Protein AF-A0A1J5UFE1-F1 (afdb_monomer)

Structure (mmCIF, N/CA/C/O backbone):
data_AF-A0A1J5UFE1-F1
#
_entry.id   AF-A0A1J5UFE1-F1
#
loop_
_atom_site.group_PDB
_atom_site.id
_atom_site.type_symbol
_atom_site.label_atom_id
_atom_site.label_alt_id
_atom_site.label_comp_id
_atom_site.label_asym_id
_atom_site.label_entity_id
_atom_site.label_seq_id
_atom_site.pdbx_PDB_ins_code
_atom_site.Cartn_x
_atom_site.Cartn_y
_atom_site.Cartn_z
_atom_site.occupancy
_atom_site.B_iso_or_equiv
_atom_site.auth_seq_id
_atom_site.auth_comp_id
_atom_site.auth_asym_id
_atom_site.auth_atom_id
_atom_site.pdbx_PDB_model_num
ATOM 1 N N . MET A 1 1 ? -5.877 1.752 21.483 1.00 62.19 1 MET A N 1
ATOM 2 C CA . MET A 1 1 ? -4.565 1.390 20.877 1.00 62.19 1 MET A CA 1
ATOM 3 C C . MET A 1 1 ? -4.685 0.812 19.468 1.00 62.19 1 MET A C 1
ATOM 5 O O . MET A 1 1 ? -3.948 1.259 18.598 1.00 62.19 1 MET A O 1
ATOM 9 N N . ALA A 1 2 ? -5.604 -0.127 19.209 1.00 80.81 2 ALA A N 1
ATOM 10 C CA . ALA A 1 2 ? -5.754 -0.761 17.892 1.00 80.81 2 ALA A CA 1
ATOM 11 C C . ALA A 1 2 ? -6.004 0.232 16.736 1.00 80.81 2 ALA A C 1
ATOM 13 O O . ALA A 1 2 ? -5.464 0.063 15.644 1.00 80.81 2 ALA A O 1
ATOM 14 N N . LEU A 1 3 ? -6.765 1.301 16.990 1.00 83.00 3 LEU A N 1
ATOM 15 C CA . LEU A 1 3 ? -7.109 2.307 15.983 1.00 83.00 3 LEU A CA 1
ATOM 16 C C . LEU A 1 3 ? -5.898 3.159 15.556 1.00 83.00 3 LEU A C 1
ATOM 18 O O . LEU A 1 3 ? -5.691 3.387 14.367 1.00 83.00 3 LEU A O 1
ATOM 22 N N . LEU A 1 4 ? -5.025 3.538 16.499 1.00 84.06 4 LEU A N 1
ATOM 23 C CA . LEU A 1 4 ? -3.759 4.227 16.200 1.00 84.06 4 LEU A CA 1
ATOM 24 C C . LEU A 1 4 ? -2.814 3.358 15.361 1.00 84.06 4 LEU A C 1
ATOM 26 O O . LEU A 1 4 ? -2.234 3.846 14.395 1.00 84.06 4 LEU A O 1
ATOM 30 N N . ILE A 1 5 ? -2.702 2.069 15.693 1.00 86.38 5 ILE A N 1
ATOM 31 C CA . ILE A 1 5 ? -1.873 1.116 14.939 1.00 86.38 5 ILE A CA 1
ATOM 32 C C . ILE A 1 5 ? -2.400 0.968 13.507 1.00 86.38 5 ILE A C 1
ATOM 34 O O . ILE A 1 5 ? -1.617 1.010 12.561 1.00 86.38 5 ILE A O 1
ATOM 38 N N . ARG A 1 6 ? -3.724 0.874 13.327 1.00 86.19 6 ARG A N 1
ATOM 39 C CA . ARG A 1 6 ? -4.353 0.834 11.996 1.00 86.19 6 ARG A CA 1
ATOM 40 C C . ARG A 1 6 ? -4.101 2.101 11.183 1.00 86.19 6 ARG A C 1
ATOM 42 O O . ARG A 1 6 ? -3.751 1.992 10.008 1.00 86.19 6 ARG A O 1
ATOM 49 N N . LYS A 1 7 ? -4.230 3.286 11.794 1.00 89.62 7 LYS A N 1
ATOM 50 C CA . LYS A 1 7 ? -3.925 4.569 11.133 1.00 89.62 7 LYS A CA 1
ATOM 51 C C . LYS A 1 7 ? -2.467 4.622 10.682 1.00 89.62 7 LYS A C 1
ATOM 53 O O . LYS A 1 7 ? -2.201 4.959 9.531 1.00 89.62 7 LYS A O 1
ATOM 58 N N . LEU A 1 8 ? -1.538 4.249 11.564 1.00 92.25 8 LEU A N 1
ATOM 59 C CA . LEU A 1 8 ? -0.108 4.250 11.263 1.00 92.25 8 LEU A CA 1
ATOM 60 C C . LEU A 1 8 ? 0.230 3.268 10.138 1.00 92.25 8 LEU A C 1
ATOM 62 O O . LEU A 1 8 ? 0.889 3.655 9.177 1.00 92.25 8 LEU A O 1
ATOM 66 N N . PHE A 1 9 ? -0.258 2.030 10.227 1.00 92.00 9 PHE A N 1
ATOM 67 C CA . PHE A 1 9 ? -0.019 1.009 9.210 1.00 92.00 9 PHE A CA 1
ATOM 68 C C . PHE A 1 9 ? -0.544 1.454 7.842 1.00 92.00 9 PHE A C 1
ATOM 70 O O . PHE A 1 9 ? 0.213 1.484 6.880 1.00 92.00 9 PHE A O 1
ATOM 77 N N . SER A 1 10 ? -1.798 1.909 7.770 1.00 91.12 10 SER A N 1
ATOM 78 C CA . SER A 1 10 ? -2.416 2.335 6.507 1.00 91.12 10 SER A CA 1
ATOM 79 C C . SER A 1 10 ? -1.687 3.527 5.877 1.00 91.12 10 SER A C 1
ATOM 81 O O . SER A 1 10 ? -1.435 3.538 4.672 1.00 91.12 10 SER A O 1
ATOM 83 N N . ALA A 1 11 ? -1.285 4.508 6.694 1.00 92.88 11 ALA A N 1
ATOM 84 C CA . ALA A 1 11 ? -0.518 5.661 6.230 1.00 92.88 11 ALA A CA 1
ATOM 85 C C . ALA A 1 11 ? 0.879 5.270 5.722 1.00 92.88 11 ALA A C 1
ATOM 87 O O . ALA A 1 11 ? 1.328 5.797 4.704 1.00 92.88 11 ALA A O 1
ATOM 88 N N . LEU A 1 12 ? 1.568 4.347 6.402 1.00 95.12 12 LEU A N 1
ATOM 89 C CA . LEU A 1 12 ? 2.871 3.841 5.964 1.00 95.12 12 LEU A CA 1
ATOM 90 C C . LEU A 1 12 ? 2.748 3.052 4.660 1.00 95.12 12 LEU A C 1
ATOM 92 O O . LEU A 1 12 ? 3.484 3.331 3.719 1.00 95.12 12 LEU A O 1
ATOM 96 N N . THR A 1 13 ? 1.787 2.133 4.568 1.00 95.88 13 THR A N 1
ATOM 97 C CA . THR A 1 13 ? 1.512 1.349 3.359 1.00 95.88 13 THR A CA 1
ATOM 98 C C . THR A 1 13 ? 1.225 2.254 2.158 1.00 95.88 13 THR A C 1
ATOM 100 O O . THR A 1 13 ? 1.812 2.062 1.095 1.00 95.88 13 THR A O 1
ATOM 103 N N . PHE A 1 14 ? 0.417 3.304 2.345 1.00 95.56 14 PHE A N 1
ATOM 104 C CA . PHE A 1 14 ? 0.144 4.298 1.306 1.00 95.56 14 PHE A CA 1
ATOM 105 C C . PHE A 1 14 ? 1.405 5.057 0.867 1.00 95.56 14 PHE A C 1
ATOM 107 O O . PHE A 1 14 ? 1.691 5.152 -0.326 1.00 95.56 14 PHE A O 1
ATOM 114 N N . LYS A 1 15 ? 2.188 5.577 1.825 1.00 96.56 15 LYS A N 1
ATOM 115 C CA . LYS A 1 15 ? 3.421 6.323 1.525 1.00 96.56 15 LYS A CA 1
ATOM 116 C C . LYS A 1 15 ? 4.455 5.457 0.815 1.00 96.56 15 LYS A C 1
ATOM 118 O O . LYS A 1 15 ? 5.068 5.923 -0.137 1.00 96.56 15 LYS A O 1
ATOM 123 N N . ILE A 1 16 ? 4.628 4.209 1.244 1.00 97.00 16 ILE A N 1
ATOM 124 C CA . ILE A 1 16 ? 5.536 3.264 0.587 1.00 97.00 16 ILE A CA 1
ATOM 125 C C . ILE A 1 16 ? 5.055 2.995 -0.842 1.00 97.00 16 ILE A C 1
ATOM 127 O O . ILE A 1 16 ? 5.860 3.081 -1.762 1.00 97.00 16 ILE A O 1
ATOM 131 N N . GLY A 1 17 ? 3.754 2.762 -1.053 1.00 96.44 17 GLY A N 1
ATOM 132 C CA . GLY A 1 17 ? 3.183 2.604 -2.393 1.00 96.44 17 GLY A CA 1
ATOM 133 C C . GLY A 1 17 ? 3.487 3.791 -3.313 1.00 96.44 17 GLY A C 1
ATOM 134 O O . GLY A 1 17 ? 3.978 3.598 -4.423 1.00 96.44 17 GLY A O 1
ATOM 135 N N . LEU A 1 18 ? 3.294 5.022 -2.824 1.00 96.69 18 LEU A N 1
ATOM 136 C CA . LEU A 1 18 ? 3.651 6.243 -3.557 1.00 96.69 18 LEU A CA 1
ATOM 137 C C . LEU A 1 18 ? 5.144 6.328 -3.879 1.00 96.69 18 LEU A C 1
ATOM 139 O O . LEU A 1 18 ? 5.501 6.655 -5.007 1.00 96.69 18 LEU A O 1
ATOM 143 N N . ILE A 1 19 ? 6.012 6.037 -2.906 1.00 97.19 19 ILE A N 1
ATOM 144 C CA . ILE A 1 19 ? 7.464 6.064 -3.108 1.00 97.19 19 ILE A CA 1
ATOM 145 C C . ILE A 1 19 ? 7.855 5.075 -4.205 1.00 97.19 19 ILE A C 1
ATOM 147 O O . ILE A 1 19 ? 8.600 5.453 -5.096 1.00 97.19 19 ILE A O 1
ATOM 151 N N . LEU A 1 20 ? 7.318 3.852 -4.199 1.00 96.50 20 LEU A N 1
ATOM 152 C CA . LEU A 1 20 ? 7.629 2.851 -5.223 1.00 96.50 20 LEU A CA 1
ATOM 153 C C . LEU A 1 20 ? 7.150 3.271 -6.617 1.00 96.50 20 LEU A C 1
ATOM 155 O O . LEU A 1 20 ? 7.876 3.069 -7.586 1.00 96.50 20 LEU A O 1
ATOM 159 N N . ILE A 1 21 ? 5.971 3.893 -6.723 1.00 96.88 21 ILE A N 1
ATOM 160 C CA . ILE A 1 21 ? 5.466 4.427 -7.998 1.00 96.88 21 ILE A CA 1
ATOM 161 C C . ILE A 1 21 ? 6.364 5.564 -8.498 1.00 96.88 21 ILE A C 1
ATOM 163 O O . ILE A 1 21 ? 6.722 5.584 -9.673 1.00 96.88 21 ILE A O 1
ATOM 167 N N . LEU A 1 22 ? 6.765 6.488 -7.619 1.00 96.94 22 LEU A N 1
ATOM 168 C CA . LEU A 1 22 ? 7.684 7.573 -7.972 1.00 96.94 22 LEU A CA 1
ATOM 169 C C . LEU A 1 22 ? 9.059 7.026 -8.366 1.00 96.94 22 LEU A C 1
ATOM 171 O O . LEU A 1 22 ? 9.608 7.433 -9.384 1.00 96.94 22 LEU A O 1
ATOM 175 N N . SER A 1 23 ? 9.599 6.066 -7.616 1.00 95.19 23 SER A N 1
ATOM 176 C CA . SER A 1 23 ? 10.846 5.384 -7.961 1.00 95.19 23 SER A CA 1
ATOM 177 C C . SER A 1 23 ? 10.746 4.694 -9.317 1.00 95.19 23 SER A C 1
ATOM 179 O O . SER A 1 23 ? 11.659 4.837 -10.120 1.00 95.19 23 SER A O 1
ATOM 181 N N . TRP A 1 24 ? 9.631 4.016 -9.611 1.00 96.62 24 TRP A N 1
ATOM 182 C CA . TRP A 1 24 ? 9.396 3.420 -10.925 1.00 96.62 24 TRP A CA 1
ATOM 183 C C . TRP A 1 24 ? 9.319 4.474 -12.039 1.00 96.62 24 TRP A C 1
ATOM 185 O O . TRP A 1 24 ? 9.845 4.260 -13.124 1.00 96.62 24 TRP A O 1
ATOM 195 N N . PHE A 1 25 ? 8.708 5.630 -11.782 1.00 95.75 25 PHE A N 1
ATOM 196 C CA . PHE A 1 25 ? 8.602 6.699 -12.775 1.00 95.75 25 PHE A CA 1
ATOM 197 C C . PHE A 1 25 ? 9.949 7.371 -13.087 1.00 95.75 25 PHE A C 1
ATOM 199 O O . PHE A 1 25 ? 10.200 7.734 -14.232 1.00 95.75 25 PHE A O 1
ATOM 206 N N . TYR A 1 26 ? 10.810 7.551 -12.080 1.00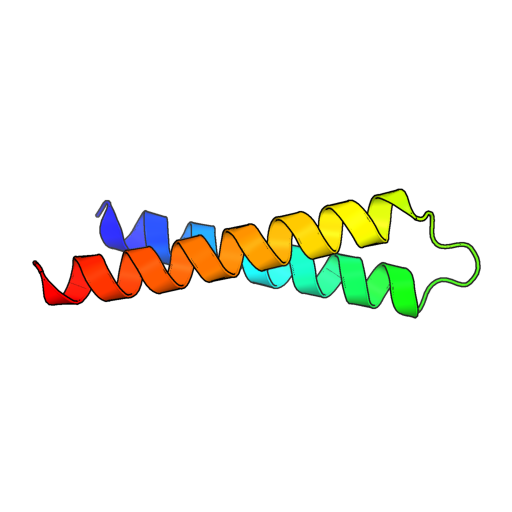 95.75 26 TYR A N 1
ATOM 207 C CA . TYR A 1 26 ? 12.077 8.274 -12.231 1.00 95.75 26 TYR A CA 1
ATOM 208 C C . TYR A 1 26 ? 13.276 7.395 -12.603 1.00 95.75 26 TYR A C 1
ATOM 210 O O . TYR A 1 26 ? 14.286 7.929 -13.065 1.00 95.75 26 TYR A O 1
ATOM 218 N N . TRP A 1 27 ? 13.213 6.076 -12.412 1.00 94.94 27 TRP A N 1
ATOM 219 C CA . TRP A 1 27 ? 14.266 5.185 -12.901 1.00 94.94 27 TRP A CA 1
ATOM 220 C C . TRP A 1 27 ? 14.084 4.870 -14.391 1.00 94.94 27 TRP A C 1
ATOM 222 O O . TRP A 1 27 ? 12.975 4.625 -14.858 1.00 94.94 27 TRP A O 1
ATOM 232 N N . ALA A 1 28 ? 15.193 4.856 -15.136 1.00 85.19 28 ALA A N 1
ATOM 233 C CA . ALA A 1 28 ? 15.184 4.609 -16.580 1.00 85.19 28 ALA A CA 1
ATOM 234 C C . ALA A 1 28 ? 14.768 3.169 -16.937 1.00 85.19 28 ALA A C 1
ATOM 236 O O . ALA A 1 28 ? 13.9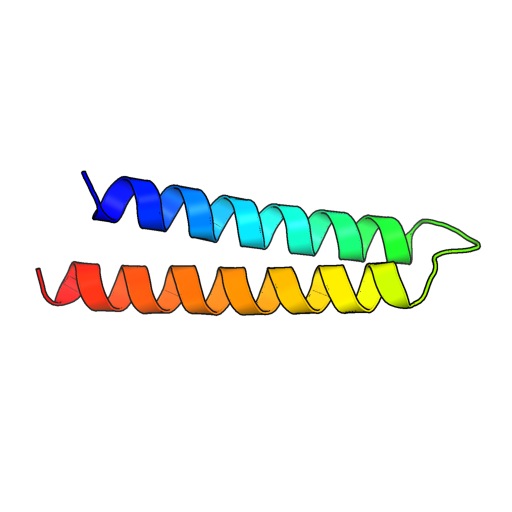97 2.971 -17.870 1.00 85.19 28 ALA A O 1
ATOM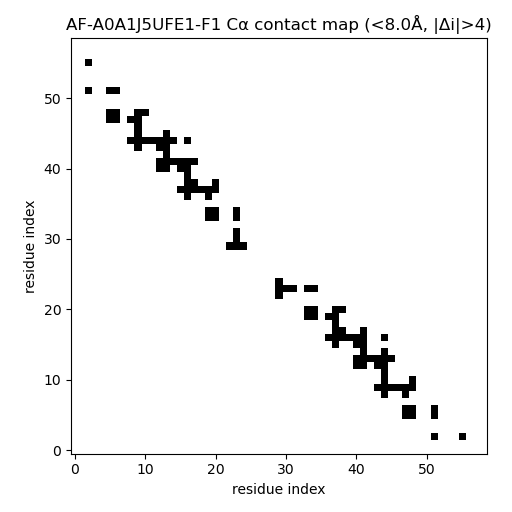 237 N N . ASP A 1 29 ? 15.223 2.183 -16.156 1.00 91.56 29 ASP A N 1
ATOM 238 C CA . ASP A 1 29 ? 14.999 0.747 -16.395 1.00 91.56 29 ASP A CA 1
ATOM 239 C C . ASP A 1 29 ? 14.121 0.115 -15.306 1.00 91.56 29 ASP A C 1
ATOM 241 O O . ASP A 1 29 ? 14.390 -0.969 -14.779 1.00 91.56 29 ASP A O 1
ATOM 245 N N . SER A 1 30 ? 13.073 0.828 -14.904 1.00 91.50 30 SER A N 1
ATOM 246 C CA . SER A 1 30 ? 12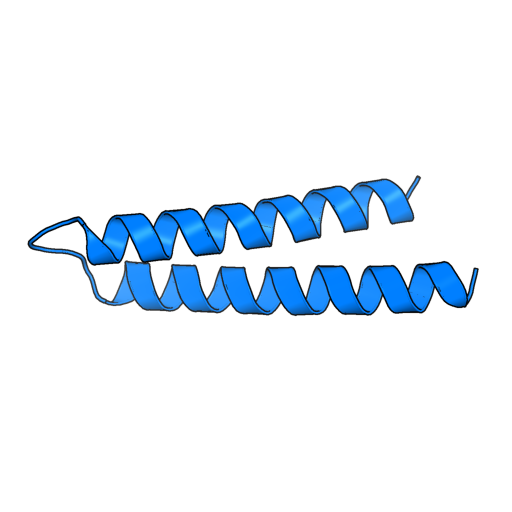.222 0.399 -13.802 1.00 91.50 30 SER A CA 1
ATOM 247 C C . SER A 1 30 ? 11.434 -0.873 -14.135 1.00 91.50 30 SER A C 1
ATOM 249 O O . SER A 1 30 ? 10.629 -0.881 -15.073 1.00 91.50 30 SER A O 1
ATOM 251 N N . PRO A 1 31 ? 11.553 -1.950 -13.336 1.00 95.00 31 PRO A N 1
ATOM 252 C CA . PRO A 1 31 ? 10.834 -3.186 -13.612 1.00 95.00 31 PRO A CA 1
ATOM 253 C C . PRO A 1 31 ? 9.329 -3.000 -13.390 1.00 95.00 31 PRO A C 1
ATOM 255 O O . PRO A 1 31 ? 8.914 -2.415 -12.392 1.00 95.00 31 PRO A O 1
ATOM 258 N N . LEU A 1 32 ? 8.489 -3.568 -14.263 1.00 94.88 32 LEU A N 1
ATOM 259 C CA . LEU A 1 32 ? 7.020 -3.501 -14.133 1.00 94.88 32 LEU A CA 1
ATOM 260 C C . LEU A 1 32 ? 6.509 -4.006 -12.774 1.00 94.88 32 LEU A C 1
ATOM 262 O O . LEU A 1 32 ? 5.516 -3.499 -12.256 1.00 94.88 32 LEU A O 1
ATOM 266 N N . LEU A 1 33 ? 7.210 -4.963 -12.160 1.00 94.94 33 LEU A N 1
ATOM 267 C CA . LEU A 1 33 ? 6.896 -5.450 -10.815 1.00 94.94 33 LEU A CA 1
ATOM 268 C C . LEU A 1 33 ? 6.940 -4.337 -9.756 1.00 94.94 33 LEU A C 1
ATOM 270 O O . LEU A 1 33 ? 6.136 -4.361 -8.827 1.00 94.94 33 LEU A O 1
ATOM 274 N N . LEU A 1 34 ? 7.827 -3.348 -9.894 1.00 95.31 34 LEU A N 1
ATOM 275 C CA . LEU A 1 34 ? 7.917 -2.209 -8.976 1.00 95.31 34 LEU A CA 1
ATOM 276 C C . LEU A 1 34 ? 6.676 -1.305 -9.084 1.00 95.31 34 LEU A C 1
ATOM 278 O O . LEU A 1 34 ? 6.145 -0.869 -8.065 1.00 95.31 34 LEU A O 1
ATOM 282 N N . LEU A 1 35 ? 6.152 -1.104 -10.298 1.00 95.88 35 LEU A N 1
ATOM 283 C CA . LEU A 1 35 ? 4.892 -0.387 -10.504 1.00 95.88 35 LEU A CA 1
ATOM 284 C C . LEU A 1 35 ? 3.707 -1.158 -9.917 1.00 95.88 35 LEU A C 1
ATOM 286 O O . LEU A 1 35 ? 2.902 -0.587 -9.188 1.00 95.88 35 LEU A O 1
ATOM 290 N N . ILE A 1 36 ? 3.606 -2.458 -10.210 1.00 97.56 36 ILE A N 1
ATOM 291 C CA . ILE A 1 36 ? 2.499 -3.304 -9.738 1.00 97.56 36 ILE A CA 1
ATOM 292 C C . ILE A 1 36 ? 2.480 -3.361 -8.207 1.00 97.56 36 ILE A C 1
ATOM 294 O O . ILE A 1 36 ? 1.426 -3.202 -7.594 1.00 97.56 36 ILE A O 1
ATOM 298 N N . THR A 1 37 ? 3.642 -3.544 -7.576 1.00 97.19 37 THR A N 1
ATOM 299 C CA . THR A 1 37 ? 3.756 -3.543 -6.109 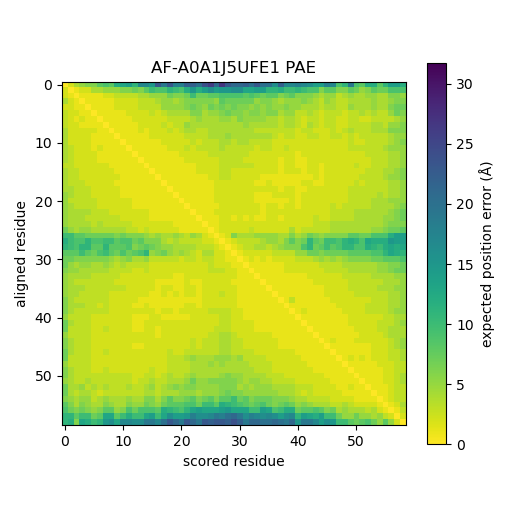1.00 97.19 37 THR A CA 1
ATOM 300 C C . THR A 1 37 ? 3.441 -2.174 -5.515 1.00 97.19 37 THR A C 1
ATOM 302 O O . THR A 1 37 ? 2.707 -2.103 -4.529 1.00 97.19 37 THR A O 1
ATOM 305 N N . GLY A 1 38 ? 3.911 -1.088 -6.136 1.00 97.31 38 GLY A N 1
ATOM 306 C CA . GLY A 1 38 ? 3.573 0.274 -5.731 1.00 97.31 38 GLY A CA 1
ATOM 307 C C . GLY A 1 38 ? 2.070 0.552 -5.789 1.00 97.31 38 GLY A C 1
ATOM 308 O O . GLY A 1 38 ? 1.495 1.021 -4.807 1.00 97.31 38 GLY A O 1
ATOM 309 N N . LEU A 1 39 ? 1.409 0.183 -6.890 1.00 97.56 39 LEU A N 1
ATOM 310 C CA . LEU A 1 39 ? -0.044 0.302 -7.056 1.00 97.56 39 LEU A CA 1
ATOM 311 C C . LEU A 1 39 ? -0.811 -0.560 -6.048 1.00 97.56 39 LEU A C 1
ATOM 313 O O . LEU A 1 39 ? -1.760 -0.082 -5.430 1.00 97.56 39 LEU A O 1
ATOM 317 N N . GLY A 1 40 ? -0.385 -1.808 -5.837 1.00 97.44 40 GLY A N 1
ATOM 318 C CA . GLY A 1 40 ? -0.995 -2.704 -4.855 1.00 97.44 40 GLY A CA 1
ATOM 319 C C . GLY A 1 40 ? -0.932 -2.134 -3.437 1.00 97.44 40 GLY A C 1
ATOM 320 O O . GLY A 1 40 ? -1.948 -2.078 -2.745 1.00 97.44 40 GLY A O 1
ATOM 321 N N . LEU A 1 41 ? 0.236 -1.640 -3.019 1.00 97.50 41 LEU A N 1
ATOM 322 C CA . LEU A 1 41 ? 0.407 -1.001 -1.713 1.00 97.50 41 LEU A CA 1
ATOM 323 C C . LEU A 1 41 ? -0.380 0.307 -1.608 1.00 97.5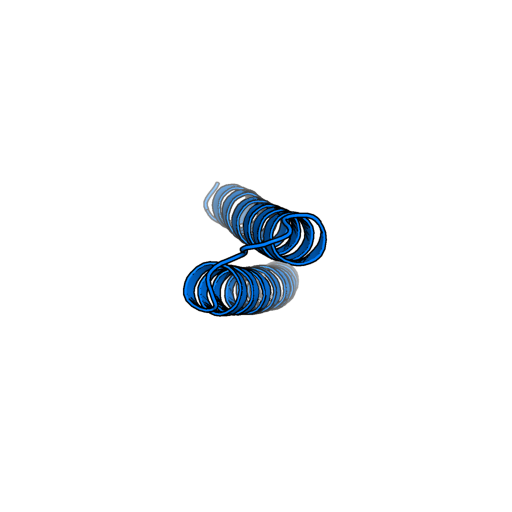0 41 LEU A C 1
ATOM 325 O O . LEU A 1 41 ? -0.984 0.568 -0.572 1.00 97.50 41 LEU A O 1
ATOM 329 N N . LEU A 1 42 ? -0.444 1.103 -2.675 1.00 96.88 42 LEU A N 1
ATOM 330 C CA . LEU A 1 42 ? -1.242 2.324 -2.691 1.00 96.88 42 LEU A CA 1
ATOM 331 C C . LEU A 1 42 ? -2.727 2.021 -2.439 1.00 96.88 42 LEU A C 1
ATOM 333 O O . LEU A 1 42 ? -3.334 2.624 -1.555 1.00 96.88 42 LEU A O 1
ATOM 337 N N . LEU A 1 43 ? -3.290 1.046 -3.158 1.00 97.12 43 LEU A N 1
ATOM 338 C CA . LEU A 1 43 ? -4.683 0.625 -2.994 1.00 97.12 43 LEU A CA 1
ATOM 339 C C . LEU A 1 43 ? -4.950 0.058 -1.596 1.00 97.12 43 LEU A C 1
ATOM 341 O O . LEU A 1 43 ? -5.924 0.451 -0.957 1.00 97.12 43 LEU A O 1
ATOM 345 N N . LEU A 1 44 ? -4.071 -0.810 -1.086 1.00 95.88 44 LEU A N 1
ATOM 346 C CA . LEU A 1 44 ? -4.192 -1.346 0.274 1.00 95.88 44 LEU A CA 1
ATOM 347 C C . LEU A 1 44 ? -4.129 -0.240 1.332 1.00 95.88 44 LEU A C 1
ATOM 349 O O . LEU A 1 44 ? -4.903 -0.259 2.287 1.00 95.88 44 LEU A O 1
ATOM 353 N N . GLY A 1 45 ? -3.246 0.743 1.147 1.00 95.31 45 GLY A N 1
ATOM 354 C CA . GLY A 1 45 ? -3.149 1.917 2.006 1.00 95.31 45 GLY A CA 1
ATOM 355 C C . GLY A 1 45 ? -4.441 2.736 2.007 1.00 95.31 45 GLY A C 1
ATOM 356 O O . GLY A 1 45 ? -4.942 3.074 3.077 1.00 95.31 45 GLY A O 1
ATOM 357 N N . ILE A 1 46 ? -5.028 2.990 0.831 1.00 95.38 46 ILE A N 1
ATOM 358 C CA . ILE A 1 46 ? -6.309 3.704 0.696 1.00 95.38 46 ILE A CA 1
ATOM 359 C C . ILE A 1 46 ? -7.430 2.947 1.410 1.00 95.38 46 ILE A C 1
ATOM 361 O O . ILE A 1 46 ? -8.118 3.528 2.247 1.00 95.38 46 ILE A O 1
ATOM 365 N N . VAL A 1 47 ? -7.592 1.649 1.136 1.00 95.56 47 VAL A N 1
ATOM 366 C CA . VAL A 1 47 ? -8.621 0.818 1.785 1.00 95.56 47 VAL A CA 1
ATOM 367 C C . VAL A 1 47 ? -8.429 0.809 3.302 1.00 95.56 47 VAL A C 1
ATOM 369 O O . VAL A 1 47 ? -9.391 0.979 4.052 1.00 95.56 47 VAL A O 1
ATOM 372 N N . GLY A 1 48 ? -7.188 0.676 3.772 1.00 92.19 48 GLY A N 1
ATOM 373 C CA . GLY A 1 48 ? -6.851 0.744 5.191 1.00 92.19 48 GLY A CA 1
ATOM 374 C C . GLY A 1 48 ? -7.249 2.076 5.829 1.00 92.19 48 GLY A C 1
ATOM 375 O O . GLY A 1 48 ? -7.873 2.089 6.889 1.00 92.19 48 GLY A O 1
ATOM 376 N N . VAL A 1 49 ? -6.963 3.204 5.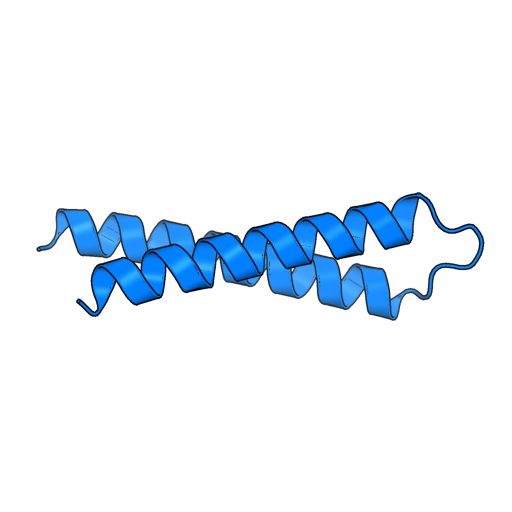171 1.00 92.38 49 VAL A N 1
ATOM 377 C CA . VAL A 1 49 ? -7.347 4.535 5.663 1.00 92.38 49 VAL A CA 1
ATOM 378 C C . VAL A 1 49 ? -8.867 4.683 5.701 1.00 92.38 49 VAL A C 1
ATOM 380 O O . VAL A 1 49 ? -9.402 5.032 6.750 1.00 92.38 49 VAL A O 1
ATOM 383 N N . VAL A 1 50 ? -9.565 4.371 4.606 1.00 93.00 50 VAL A N 1
ATOM 384 C CA . VAL A 1 50 ? -11.029 4.514 4.501 1.00 93.00 50 VAL A CA 1
ATOM 385 C C . VAL A 1 50 ? -11.741 3.664 5.551 1.00 93.00 50 VAL A C 1
ATOM 387 O O . VAL A 1 50 ? -12.583 4.167 6.289 1.00 93.00 50 VAL A O 1
ATOM 390 N N . THR A 1 51 ? -11.359 2.393 5.686 1.00 90.50 51 THR A N 1
ATOM 391 C CA . THR A 1 51 ? -11.945 1.496 6.696 1.00 90.50 51 THR A CA 1
ATOM 392 C C . THR A 1 51 ? -11.625 1.932 8.125 1.00 90.50 51 THR A C 1
ATOM 394 O O . THR A 1 51 ? -12.434 1.724 9.028 1.00 90.50 51 THR A O 1
ATOM 397 N N . THR A 1 52 ? -10.464 2.553 8.349 1.00 89.94 52 THR A N 1
ATOM 398 C CA . THR A 1 52 ? -10.101 3.100 9.662 1.00 89.94 52 THR A CA 1
ATOM 399 C C . THR A 1 52 ? -10.892 4.362 9.996 1.00 89.94 52 THR A C 1
ATOM 401 O O . THR A 1 52 ? -11.211 4.558 11.164 1.00 89.94 52 THR A O 1
ATOM 404 N N . ILE A 1 53 ? -11.210 5.206 9.009 1.00 88.81 53 ILE A N 1
ATOM 405 C CA . ILE A 1 53 ? -12.081 6.376 9.192 1.00 88.81 53 ILE A CA 1
ATOM 406 C C . ILE A 1 53 ? -13.499 5.914 9.526 1.00 88.81 53 ILE A C 1
ATOM 408 O O . ILE A 1 53 ? -14.014 6.318 10.558 1.00 88.81 53 ILE A O 1
ATOM 412 N N . ALA A 1 54 ? -14.068 4.999 8.735 1.00 89.62 54 ALA A N 1
ATOM 413 C CA . ALA A 1 54 ? -15.408 4.464 8.980 1.00 89.62 54 ALA A CA 1
ATOM 414 C C . ALA A 1 54 ? -15.538 3.859 10.390 1.00 89.62 54 ALA A C 1
ATOM 416 O O . ALA A 1 54 ? -16.448 4.197 11.136 1.00 89.62 54 ALA A O 1
ATOM 417 N N . LYS A 1 55 ? -14.561 3.045 10.815 1.00 85.38 55 LYS A N 1
ATOM 418 C CA . LYS A 1 55 ? -14.551 2.492 12.180 1.00 85.38 55 LYS A CA 1
ATOM 419 C C . LYS A 1 55 ? -14.351 3.523 13.284 1.00 85.38 55 LYS A C 1
ATOM 421 O O . LYS A 1 55 ? -14.727 3.249 14.412 1.00 85.38 55 LYS A O 1
ATOM 426 N N . ALA A 1 56 ? -13.715 4.654 12.994 1.00 86.06 56 ALA A N 1
ATOM 427 C CA . ALA A 1 56 ? -13.556 5.727 13.969 1.00 86.06 56 ALA A CA 1
ATOM 428 C C . ALA A 1 56 ? -14.825 6.574 14.131 1.00 86.06 56 ALA A C 1
ATOM 430 O O . ALA A 1 56 ? -14.900 7.326 15.091 1.00 86.06 56 ALA A O 1
ATOM 431 N N . GLU A 1 57 ? -15.767 6.501 13.186 1.00 79.31 57 GLU A N 1
ATOM 432 C CA . GLU A 1 57 ? -17.095 7.117 13.309 1.00 79.31 57 GLU A CA 1
ATOM 433 C C . GLU A 1 57 ? -18.099 6.191 14.015 1.00 79.31 57 GLU A C 1
ATOM 435 O O . GLU A 1 57 ? -19.062 6.675 14.602 1.00 79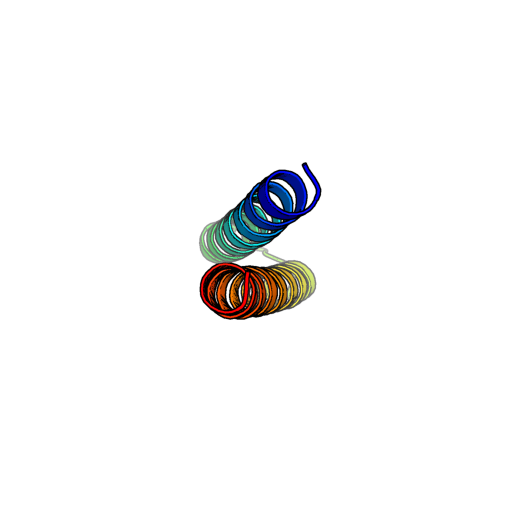.31 57 GLU A O 1
ATOM 440 N N . GLU A 1 58 ? -17.884 4.871 13.957 1.00 75.19 58 GLU A N 1
ATOM 441 C CA . GLU A 1 58 ? -18.714 3.860 14.635 1.00 75.19 58 GLU A CA 1
ATOM 442 C C . GLU A 1 58 ? -18.352 3.642 16.122 1.00 75.19 58 GLU A C 1
ATOM 444 O O . GLU A 1 58 ? -19.197 3.152 16.873 1.00 75.19 58 GLU A O 1
ATOM 449 N N . GLU A 1 59 ? -17.117 3.964 16.538 1.00 60.91 59 GLU A N 1
ATOM 450 C CA . GLU A 1 59 ? -16.640 3.947 17.942 1.00 60.91 59 GLU A CA 1
ATOM 451 C C . GLU A 1 59 ? -16.860 5.296 18.644 1.00 60.91 59 GLU A C 1
ATOM 453 O O . GLU A 1 59 ? -17.291 5.270 19.822 1.00 60.91 59 GLU A O 1
#

Organism: NCBI:txid1888997

Solvent-accessible surface area (backbone atoms only — not comparable to full-atom values): 3037 Å² total; per-residue (Å²): 112,71,65,61,53,46,50,51,51,15,53,48,36,26,51,51,8,49,50,33,38,50,52,33,70,73,39,91,84,48,55,67,65,45,39,54,52,9,51,51,29,31,53,52,10,49,52,38,44,54,55,49,51,55,52,63,74,76,107

Foldseek 3Di:
DVLVVLLVQLQVLLVQLVVLCVVQVPDPPRDVVSPVSSVVSNVSSVVSNVVSVVVVVVD

Sequenc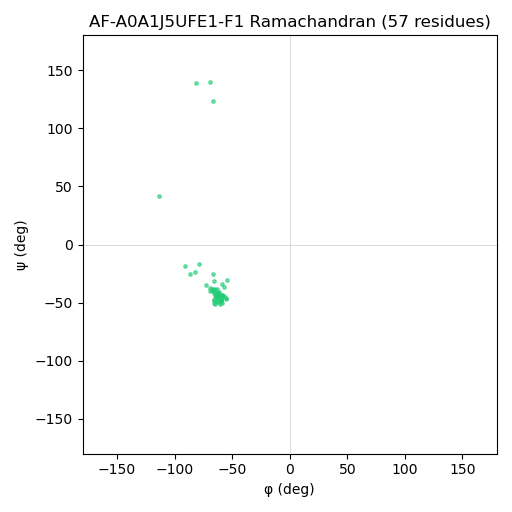e (59 aa):
MALLIRKLFSALTFKIGLILILSWFYWADSPLLLLITGLGLLLLGIVGVVTTIAKAEEE

pLDDT: mean 91.66, std 7.59, range [60.91, 97.56]

Radius of gyration: 13.62 Å; Cα contacts (8 Å, |Δi|>4): 60; chains: 1; bounding box: 34×14×38 Å

Nearest PDB structures (foldseek):
  7a0g-assembly1_FFF  TM=8.876E-01  e=1.892E+00  Serratia marcescens
  6grj-assembly1_F  TM=8.868E-01  e=2.731E+00  Aeromonas hydrophila
  3ncb-assembly1_A  TM=7.763E-01  e=9.276E+00  Homo sapiens

Mean predicted aligned error: 3.75 Å

Secondary structure (DSSP, 8-state):
-HHHHHHHHHHHHHHHHHHHHHHHHHSTT--HHHHHHHHHHHHHHHHHHHHHHHHHHH-